Protein AF-A0AAJ7RN25-F1 (afdb_monomer_lite)

Structure (mmCIF, N/CA/C/O backbone):
data_AF-A0AAJ7RN25-F1
#
_entry.id   AF-A0AAJ7RN25-F1
#
loop_
_atom_site.group_PDB
_atom_site.id
_atom_site.type_symbol
_atom_site.label_atom_id
_atom_site.label_alt_id
_atom_site.label_comp_id
_atom_site.label_asym_id
_atom_site.label_entity_id
_atom_site.label_seq_id
_atom_site.pdbx_PDB_ins_code
_atom_site.Cartn_x
_atom_site.Cartn_y
_atom_site.Cartn_z
_atom_site.occupancy
_atom_site.B_iso_or_equiv
_atom_site.auth_seq_id
_atom_site.auth_comp_id
_atom_site.auth_asym_id
_atom_site.auth_atom_id
_atom_site.pdbx_PDB_model_num
ATOM 1 N N . MET A 1 1 ? 16.597 29.172 -8.625 1.00 35.25 1 MET A N 1
ATOM 2 C CA . MET A 1 1 ? 15.765 28.108 -8.019 1.00 35.25 1 MET A CA 1
ATOM 3 C C . MET A 1 1 ? 16.469 27.616 -6.766 1.00 35.25 1 MET A C 1
ATOM 5 O O . MET A 1 1 ? 17.591 27.143 -6.872 1.00 35.25 1 MET A O 1
ATOM 9 N N . LYS A 1 2 ? 15.883 27.823 -5.580 1.00 34.78 2 LYS A N 1
ATOM 10 C CA . LYS A 1 2 ? 16.453 27.323 -4.320 1.00 34.78 2 LYS A CA 1
ATOM 11 C C . LYS A 1 2 ? 16.210 25.816 -4.263 1.00 34.78 2 LYS A C 1
ATOM 13 O O . LYS A 1 2 ? 15.060 25.392 -4.329 1.00 34.78 2 LYS A O 1
ATOM 18 N N . SER A 1 3 ? 17.278 25.028 -4.179 1.00 37.84 3 SER A N 1
ATOM 19 C CA . SER A 1 3 ? 17.195 23.601 -3.886 1.00 37.84 3 SER A CA 1
ATOM 20 C C . SER A 1 3 ? 16.517 23.435 -2.526 1.00 37.84 3 SER A C 1
ATOM 22 O O . SER A 1 3 ? 17.051 23.830 -1.489 1.00 37.84 3 SER A O 1
ATOM 24 N N . GLY A 1 4 ? 15.290 22.916 -2.531 1.00 40.06 4 GLY A N 1
ATOM 25 C CA . GLY A 1 4 ? 14.632 22.496 -1.304 1.00 40.06 4 GLY A CA 1
ATOM 26 C C . GLY A 1 4 ? 15.514 21.445 -0.644 1.00 40.06 4 GLY A C 1
ATOM 27 O O . GLY A 1 4 ? 15.785 20.405 -1.242 1.00 40.06 4 GLY A O 1
ATOM 28 N N . LYS A 1 5 ? 16.012 21.737 0.560 1.00 40.66 5 LYS A N 1
ATOM 29 C CA . LYS A 1 5 ? 16.661 20.749 1.423 1.00 40.66 5 LYS A CA 1
ATOM 30 C C . LYS A 1 5 ? 15.618 19.679 1.751 1.00 40.66 5 LYS A C 1
ATOM 32 O O . LYS A 1 5 ? 14.878 19.820 2.717 1.00 40.66 5 LYS A O 1
ATOM 37 N N . PHE A 1 6 ? 15.525 18.640 0.928 1.00 49.28 6 PHE A N 1
ATOM 38 C CA . PHE A 1 6 ? 14.752 17.453 1.261 1.00 49.28 6 PHE A CA 1
ATOM 39 C C . PHE A 1 6 ? 15.436 16.771 2.453 1.00 49.28 6 PHE A C 1
ATOM 41 O O . PHE A 1 6 ? 16.535 16.243 2.331 1.00 49.28 6 PHE A O 1
ATOM 48 N N . PHE A 1 7 ? 14.803 16.911 3.619 1.00 46.50 7 PHE A N 1
ATOM 49 C CA . PHE A 1 7 ? 14.937 16.142 4.859 1.00 46.50 7 PHE A CA 1
ATOM 50 C C . PHE A 1 7 ? 16.217 15.300 5.030 1.00 46.50 7 PHE A C 1
ATOM 52 O O . PHE A 1 7 ? 16.215 14.086 4.836 1.00 46.50 7 PHE A O 1
ATOM 59 N N . ASN A 1 8 ? 17.291 15.942 5.503 1.00 53.16 8 ASN A N 1
ATOM 60 C CA . ASN A 1 8 ? 18.442 15.252 6.106 1.00 53.16 8 ASN A CA 1
ATOM 61 C C . ASN A 1 8 ? 18.198 14.856 7.580 1.00 53.16 8 ASN A C 1
ATOM 63 O O . ASN A 1 8 ? 19.096 14.310 8.216 1.00 53.16 8 ASN A O 1
ATOM 67 N N . SER A 1 9 ? 17.012 15.129 8.141 1.00 60.16 9 SER A N 1
ATOM 68 C CA . SER A 1 9 ? 16.615 14.679 9.479 1.00 60.16 9 SER A CA 1
ATOM 69 C C . SER A 1 9 ? 15.675 13.474 9.382 1.00 60.16 9 SER A C 1
ATOM 71 O O . SER A 1 9 ? 14.730 13.461 8.597 1.00 60.16 9 SER A O 1
ATOM 73 N N . THR A 1 10 ? 15.932 12.438 10.183 1.00 69.62 10 THR A N 1
ATOM 74 C CA . THR A 1 10 ? 15.050 11.261 10.315 1.00 69.62 10 THR A CA 1
ATOM 75 C C . THR A 1 10 ? 13.825 11.533 11.188 1.00 69.62 10 THR A C 1
ATOM 77 O O . THR A 1 10 ? 12.884 10.749 11.189 1.00 69.62 10 THR A O 1
ATOM 80 N N . GLU A 1 11 ? 13.833 12.647 11.914 1.00 79.69 11 GLU A N 1
ATOM 81 C CA . GLU A 1 11 ? 12.832 13.045 12.904 1.00 79.69 11 GLU A CA 1
ATOM 82 C C . GLU A 1 11 ? 11.390 13.116 12.358 1.00 79.69 11 GLU A C 1
ATOM 84 O O . GLU A 1 11 ? 10.516 12.517 12.986 1.00 79.69 11 GLU A O 1
ATOM 89 N N . PRO A 1 12 ? 11.100 13.697 11.172 1.00 85.12 12 PRO A N 1
ATOM 90 C CA . PRO A 1 12 ? 9.730 13.715 10.647 1.00 85.12 12 PRO A CA 1
ATOM 91 C C . PRO A 1 12 ? 9.179 12.318 10.345 1.00 85.12 12 PRO A C 1
ATOM 93 O O . PRO A 1 12 ? 7.994 12.064 10.545 1.00 85.12 12 PRO A O 1
ATOM 96 N N . LEU A 1 13 ? 10.036 11.393 9.891 1.00 86.75 13 LEU A N 1
ATOM 97 C CA . LEU A 1 13 ? 9.635 10.004 9.654 1.00 86.75 13 LEU A CA 1
ATOM 98 C C . LEU A 1 13 ? 9.368 9.270 10.966 1.00 86.75 13 LEU A C 1
ATOM 100 O O . LEU A 1 13 ? 8.419 8.497 11.027 1.00 86.75 13 LEU A O 1
ATOM 104 N N . THR A 1 14 ? 10.159 9.525 12.010 1.00 89.25 14 THR A N 1
ATOM 105 C CA . THR A 1 14 ? 9.917 8.947 13.338 1.00 89.25 14 THR A CA 1
ATOM 106 C C . THR A 1 14 ? 8.566 9.393 13.895 1.00 89.25 14 THR A C 1
ATOM 108 O O . THR A 1 14 ? 7.781 8.550 14.319 1.00 89.25 14 THR A O 1
ATOM 111 N N . ILE A 1 15 ? 8.255 10.692 13.817 1.00 91.62 15 ILE A N 1
ATOM 112 C CA . ILE A 1 15 ? 6.966 11.243 14.269 1.00 91.62 15 ILE A CA 1
ATOM 113 C C . ILE A 1 15 ? 5.805 10.624 13.478 1.00 91.62 15 ILE A C 1
ATOM 115 O O . ILE A 1 15 ? 4.793 10.231 14.058 1.00 91.62 15 ILE A O 1
ATOM 119 N N . LEU A 1 16 ? 5.951 10.495 12.155 1.00 93.31 16 LEU A N 1
ATOM 120 C CA . LEU A 1 16 ? 4.932 9.870 11.311 1.00 93.31 16 LEU A CA 1
ATOM 121 C C . LEU A 1 16 ? 4.711 8.394 11.675 1.00 93.31 16 LEU A C 1
ATOM 123 O O . LEU A 1 16 ? 3.568 7.949 11.733 1.00 93.31 16 LEU A O 1
ATOM 127 N N . GLN A 1 17 ? 5.786 7.646 11.941 1.00 93.25 17 GLN A N 1
ATOM 128 C CA . GLN A 1 17 ? 5.714 6.239 12.349 1.00 93.25 17 GLN A CA 1
ATOM 129 C C . GLN A 1 17 ? 5.017 6.072 13.699 1.00 93.25 17 GLN A C 1
ATOM 131 O O . GLN A 1 17 ? 4.159 5.203 13.840 1.00 93.25 17 GLN A O 1
ATOM 136 N N . GLU A 1 18 ? 5.344 6.923 14.670 1.00 94.25 18 GLU A N 1
ATOM 137 C CA . GLU A 1 18 ? 4.692 6.929 15.979 1.00 94.25 18 GLU A CA 1
ATOM 138 C C . GLU A 1 18 ? 3.198 7.257 15.854 1.00 94.25 18 GLU A C 1
ATOM 140 O O . GLU A 1 18 ? 2.348 6.558 16.409 1.00 94.25 18 GLU A O 1
ATOM 145 N N . LYS A 1 19 ? 2.854 8.279 15.062 1.00 94.75 19 LYS A N 1
ATOM 146 C CA . LYS A 1 19 ? 1.461 8.665 14.819 1.00 94.75 19 LYS A CA 1
ATOM 147 C C . LYS A 1 19 ? 0.661 7.541 14.155 1.00 94.75 19 LYS A C 1
ATOM 149 O O . LYS A 1 19 ? -0.437 7.227 14.619 1.00 94.75 19 LYS A O 1
ATOM 154 N N . ALA A 1 20 ? 1.219 6.930 13.109 1.00 95.69 20 ALA A N 1
ATOM 155 C CA . ALA A 1 20 ? 0.602 5.816 12.397 1.00 95.69 20 ALA A CA 1
ATOM 156 C C . ALA A 1 20 ? 0.375 4.609 13.321 1.00 95.69 20 ALA A C 1
ATOM 158 O O . ALA A 1 20 ? -0.717 4.048 13.326 1.00 95.69 20 ALA A O 1
ATOM 159 N N . GLY A 1 21 ? 1.363 4.252 14.149 1.00 93.75 21 GLY A N 1
ATOM 160 C CA . GLY A 1 21 ? 1.255 3.129 15.084 1.00 93.75 21 GLY A CA 1
ATOM 161 C C . GLY A 1 21 ? 0.231 3.341 16.203 1.00 93.75 21 GLY A C 1
ATOM 162 O O . GLY A 1 21 ? -0.431 2.390 16.607 1.00 93.75 21 GLY A O 1
ATOM 163 N N . ASN A 1 22 ? 0.071 4.577 16.683 1.00 95.56 22 ASN A N 1
ATOM 164 C CA . ASN A 1 22 ? -0.812 4.872 17.814 1.00 95.56 22 ASN A CA 1
ATOM 165 C C . ASN A 1 22 ? -2.273 5.097 17.412 1.00 95.56 22 ASN A C 1
ATOM 167 O O . ASN A 1 22 ? -3.179 4.691 18.136 1.00 95.56 22 ASN A O 1
ATOM 171 N N . THR A 1 23 ? -2.525 5.799 16.301 1.00 95.19 23 THR A N 1
ATOM 172 C CA . THR A 1 23 ? -3.892 6.224 15.941 1.00 95.19 23 THR A CA 1
ATOM 173 C C . THR A 1 23 ? -4.309 5.882 14.519 1.00 95.19 23 THR A C 1
ATOM 175 O O . THR A 1 23 ? -5.426 6.225 14.130 1.00 95.19 23 THR A O 1
ATOM 178 N N . GLY A 1 24 ? -3.416 5.289 13.727 1.00 96.50 24 GLY A N 1
ATOM 179 C CA . GLY A 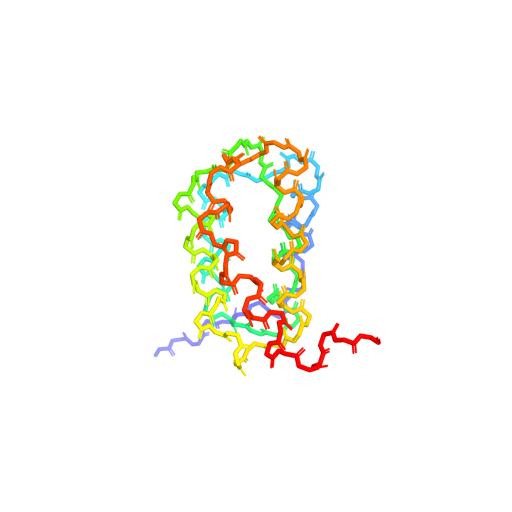1 24 ? -3.551 5.282 12.278 1.00 96.50 24 GLY A CA 1
ATOM 180 C C . GLY A 1 24 ? -3.509 6.693 11.678 1.00 96.50 24 GLY A C 1
ATOM 181 O O . GLY A 1 24 ? -3.353 7.702 12.381 1.00 96.50 24 GLY A O 1
ATOM 182 N N . LEU A 1 25 ? -3.651 6.743 10.359 1.00 96.75 25 LEU A N 1
ATOM 183 C CA . LEU A 1 25 ? -3.658 7.935 9.520 1.00 96.75 25 LEU A CA 1
ATOM 184 C C . LEU A 1 25 ? -4.999 8.056 8.787 1.00 96.75 25 LEU A C 1
ATOM 186 O O . LEU A 1 25 ? -5.636 7.048 8.476 1.00 96.75 25 LEU A O 1
ATOM 190 N N . ASP A 1 26 ? -5.427 9.290 8.538 1.00 95.75 26 ASP A N 1
ATOM 191 C CA . ASP A 1 26 ? -6.592 9.578 7.699 1.00 95.75 26 ASP A CA 1
ATOM 192 C C . ASP A 1 26 ? -6.324 9.313 6.209 1.00 95.75 26 ASP A C 1
ATOM 194 O O . ASP A 1 26 ? -5.181 9.129 5.771 1.00 95.75 26 ASP A O 1
ATOM 198 N N . ASP A 1 27 ? -7.414 9.262 5.446 1.00 94.12 27 ASP A N 1
ATOM 199 C CA . ASP A 1 27 ? -7.418 8.894 4.034 1.00 94.12 27 ASP A CA 1
ATOM 200 C C . ASP A 1 27 ? -6.606 9.894 3.200 1.00 94.12 27 ASP A C 1
ATOM 202 O O . ASP A 1 27 ? -5.851 9.489 2.313 1.00 94.12 27 ASP A O 1
ATOM 206 N N . GLU A 1 28 ? -6.700 11.191 3.510 1.00 95.38 28 GLU A N 1
ATOM 207 C CA . GLU A 1 28 ? -5.949 12.245 2.828 1.00 95.38 28 GLU A CA 1
ATOM 208 C C . GLU A 1 28 ? -4.440 12.080 3.033 1.00 95.38 28 GLU A C 1
ATOM 210 O O . GLU A 1 28 ? -3.660 12.154 2.077 1.00 95.38 28 GLU A O 1
ATOM 215 N N . THR A 1 29 ? -4.019 11.806 4.269 1.00 95.56 29 THR A N 1
ATOM 216 C CA . THR A 1 29 ? -2.613 11.572 4.595 1.00 95.56 29 THR A CA 1
ATOM 217 C C . THR A 1 29 ? -2.102 10.319 3.895 1.00 95.56 29 THR A C 1
ATOM 219 O O . THR A 1 29 ? -1.026 10.351 3.300 1.00 95.56 29 THR A O 1
ATOM 222 N N . ILE A 1 30 ? -2.859 9.219 3.911 1.00 95.94 30 ILE A N 1
ATOM 223 C CA . ILE A 1 30 ? -2.457 7.985 3.223 1.00 95.94 30 ILE A CA 1
ATOM 224 C C . ILE A 1 30 ? -2.365 8.188 1.714 1.00 95.94 30 ILE A C 1
ATOM 226 O O . ILE A 1 30 ? -1.382 7.751 1.115 1.00 95.94 30 ILE A O 1
ATOM 230 N N . SER A 1 31 ? -3.327 8.882 1.107 1.00 95.94 31 SER A N 1
ATOM 231 C CA . SER A 1 31 ? -3.303 9.189 -0.326 1.00 95.94 31 SER A CA 1
ATOM 232 C C . SER A 1 31 ? -2.044 9.982 -0.705 1.00 95.94 31 SER A C 1
ATOM 234 O O . SER A 1 31 ? -1.360 9.632 -1.671 1.00 95.94 31 SER A O 1
ATOM 236 N N . LEU A 1 32 ? -1.647 10.963 0.117 1.00 96.12 32 LEU A N 1
ATOM 237 C CA . LEU A 1 32 ? -0.398 11.706 -0.070 1.00 96.12 32 LEU A CA 1
ATOM 238 C C . LEU A 1 32 ? 0.846 10.815 0.081 1.00 96.12 32 LEU A C 1
ATOM 240 O O . LEU A 1 32 ? 1.806 10.946 -0.682 1.00 96.12 32 LEU A O 1
ATOM 244 N N . LEU A 1 33 ? 0.863 9.904 1.057 1.00 95.69 33 LEU A N 1
ATOM 245 C CA . LEU A 1 33 ? 1.980 8.971 1.227 1.00 95.69 33 LEU A CA 1
ATOM 246 C C . LEU A 1 33 ? 2.095 8.001 0.047 1.00 95.69 33 LEU A C 1
ATOM 248 O O . LEU A 1 33 ? 3.216 7.716 -0.378 1.00 95.69 33 LEU A O 1
ATOM 252 N N . ILE A 1 34 ? 0.971 7.536 -0.507 1.00 95.81 34 ILE A N 1
ATOM 253 C CA . ILE A 1 34 ? 0.941 6.731 -1.735 1.00 95.81 34 ILE A CA 1
ATOM 254 C C . ILE A 1 34 ? 1.591 7.512 -2.881 1.00 95.81 34 ILE A C 1
ATOM 256 O O . ILE A 1 34 ? 2.495 6.983 -3.527 1.00 95.81 34 ILE A O 1
ATOM 260 N N . ASP A 1 35 ? 1.236 8.785 -3.078 1.00 95.50 35 ASP A N 1
ATOM 261 C CA . ASP A 1 35 ? 1.871 9.631 -4.097 1.00 95.50 35 ASP A CA 1
ATOM 262 C C . ASP A 1 35 ? 3.386 9.732 -3.903 1.00 95.50 35 ASP A C 1
ATOM 264 O O . ASP A 1 35 ? 4.158 9.514 -4.842 1.00 95.50 35 ASP A O 1
ATOM 268 N N . ILE A 1 36 ? 3.839 9.965 -2.671 1.00 94.25 36 ILE A N 1
ATOM 269 C CA . ILE A 1 36 ? 5.270 10.025 -2.354 1.00 94.25 36 ILE A CA 1
ATOM 270 C C . ILE A 1 36 ? 5.962 8.682 -2.640 1.00 94.25 36 ILE A C 1
ATOM 272 O O . ILE A 1 36 ? 7.057 8.673 -3.209 1.00 94.25 36 ILE A O 1
ATOM 276 N N . ILE A 1 37 ? 5.344 7.548 -2.295 1.00 94.06 37 ILE A N 1
ATOM 277 C CA . ILE A 1 37 ? 5.867 6.207 -2.609 1.00 94.06 37 ILE A CA 1
ATOM 278 C C . ILE A 1 37 ? 6.039 6.051 -4.122 1.00 94.06 37 ILE A C 1
ATOM 280 O O . ILE A 1 37 ? 7.103 5.607 -4.568 1.00 94.06 37 ILE A O 1
ATOM 284 N N . THR A 1 38 ? 5.043 6.468 -4.911 1.00 91.94 38 THR A N 1
ATOM 285 C CA . THR A 1 38 ? 5.098 6.340 -6.373 1.00 91.94 38 THR A CA 1
ATOM 286 C C . THR A 1 38 ? 6.206 7.172 -7.019 1.00 91.94 38 THR A C 1
ATOM 288 O O . THR A 1 38 ? 6.795 6.747 -8.019 1.00 91.94 38 THR A O 1
ATOM 291 N N . LEU A 1 39 ? 6.538 8.319 -6.416 1.00 91.69 39 LEU A N 1
ATOM 292 C CA . LEU A 1 39 ? 7.613 9.209 -6.854 1.00 91.69 39 LEU A CA 1
ATOM 293 C C . LEU A 1 39 ? 8.996 8.707 -6.430 1.00 91.69 39 LEU A C 1
ATOM 295 O O . LEU A 1 39 ? 9.925 8.707 -7.237 1.00 91.69 39 LEU A O 1
ATOM 299 N N . LEU A 1 40 ? 9.144 8.266 -5.176 1.00 87.81 40 LEU A N 1
ATOM 300 C CA . LEU A 1 40 ? 10.419 7.762 -4.662 1.00 87.81 40 LEU A CA 1
ATOM 301 C C . LEU A 1 40 ? 10.810 6.442 -5.327 1.00 87.81 40 LEU A C 1
ATOM 303 O O . LEU A 1 40 ? 11.994 6.225 -5.593 1.00 87.81 40 LEU A O 1
ATOM 307 N N . LYS A 1 41 ? 9.825 5.565 -5.575 1.00 81.75 41 LYS A N 1
ATOM 308 C CA . LYS A 1 41 ? 9.933 4.180 -6.071 1.00 81.75 41 LYS A CA 1
ATOM 309 C C . LYS A 1 41 ? 10.741 3.235 -5.172 1.00 81.75 41 LYS A C 1
ATOM 311 O O . LYS A 1 41 ? 10.317 2.118 -4.901 1.00 81.75 41 LYS A O 1
ATOM 316 N N . ASN A 1 42 ? 11.903 3.667 -4.688 1.00 82.81 42 ASN A N 1
ATOM 317 C CA . ASN A 1 42 ? 12.917 2.872 -4.010 1.00 82.81 42 ASN A CA 1
ATOM 318 C C . ASN A 1 42 ? 13.561 3.615 -2.828 1.00 82.81 42 ASN A C 1
ATOM 320 O O . ASN A 1 42 ? 13.342 4.798 -2.589 1.00 82.81 42 ASN A O 1
ATOM 324 N N . GLY A 1 43 ? 14.419 2.898 -2.098 1.00 84.06 43 GLY A N 1
ATOM 325 C CA . GLY A 1 43 ? 15.271 3.466 -1.051 1.00 84.06 43 GLY A CA 1
ATOM 326 C C . GLY A 1 43 ? 14.701 3.322 0.358 1.00 84.06 43 GLY A C 1
ATOM 327 O O . GLY A 1 43 ? 13.567 2.892 0.561 1.00 84.06 43 GLY A O 1
ATOM 328 N N . ARG A 1 44 ? 15.528 3.664 1.353 1.00 87.25 44 ARG A N 1
ATOM 329 C CA . ARG A 1 44 ? 15.194 3.506 2.777 1.00 87.25 44 ARG A CA 1
ATOM 330 C C . ARG A 1 44 ? 13.947 4.307 3.160 1.00 87.25 44 ARG A C 1
ATOM 332 O O . ARG A 1 44 ? 13.065 3.768 3.818 1.00 87.25 44 ARG A O 1
ATOM 339 N N . GLN A 1 45 ? 13.848 5.549 2.692 1.00 87.88 45 GLN A N 1
ATOM 340 C CA . GLN A 1 45 ? 12.704 6.420 2.968 1.00 87.88 45 GLN A CA 1
ATOM 341 C C . GLN A 1 45 ? 11.399 5.832 2.417 1.00 87.88 45 GLN A C 1
ATOM 343 O O . GLN A 1 45 ? 10.432 5.744 3.162 1.00 87.88 45 GLN A O 1
ATOM 348 N N . CYS A 1 46 ? 11.393 5.321 1.179 1.00 92.00 46 CYS A N 1
ATOM 349 C CA . CYS A 1 46 ? 10.227 4.642 0.601 1.00 92.00 46 CYS A CA 1
ATOM 350 C C . CYS A 1 46 ? 9.764 3.473 1.489 1.00 92.00 46 CYS A C 1
ATOM 352 O O . CYS A 1 46 ? 8.604 3.413 1.889 1.00 92.00 46 CYS A O 1
ATOM 354 N N . THR A 1 47 ? 10.689 2.602 1.915 1.00 92.88 47 THR A N 1
ATOM 355 C CA . THR A 1 47 ? 10.342 1.485 2.815 1.00 92.88 47 THR A CA 1
ATOM 356 C C . THR A 1 47 ? 9.835 1.938 4.186 1.00 92.88 47 THR A C 1
ATOM 358 O O . THR A 1 47 ? 9.005 1.258 4.781 1.00 92.88 47 THR A O 1
ATOM 361 N N . GLN A 1 48 ? 10.319 3.071 4.704 1.00 92.88 48 GLN A N 1
ATOM 362 C CA . GLN A 1 48 ? 9.843 3.632 5.970 1.00 92.88 48 GLN A CA 1
ATOM 363 C C . GLN A 1 48 ? 8.443 4.227 5.831 1.00 92.88 48 GLN A C 1
ATOM 365 O O . GLN A 1 48 ? 7.642 4.038 6.737 1.00 92.88 48 GLN A O 1
ATOM 370 N N . ILE A 1 49 ? 8.147 4.877 4.703 1.00 94.88 49 ILE A N 1
ATOM 371 C CA . ILE A 1 49 ? 6.833 5.457 4.411 1.00 94.88 49 ILE A CA 1
ATOM 372 C C . ILE A 1 49 ? 5.781 4.364 4.215 1.00 94.88 49 ILE A C 1
ATOM 374 O O . ILE A 1 49 ? 4.696 4.483 4.771 1.00 94.88 49 ILE A O 1
ATOM 378 N N . ILE A 1 50 ? 6.099 3.269 3.513 1.00 95.88 50 ILE A N 1
ATOM 379 C CA . ILE A 1 50 ? 5.155 2.145 3.350 1.00 95.88 50 ILE A CA 1
ATOM 380 C C . ILE A 1 50 ? 4.750 1.571 4.713 1.00 95.88 50 ILE A C 1
ATOM 382 O O . ILE A 1 50 ? 3.582 1.279 4.941 1.00 95.88 50 ILE A O 1
ATOM 386 N N . LYS A 1 51 ? 5.694 1.476 5.658 1.00 93.94 51 LYS A N 1
ATOM 387 C CA . LYS A 1 51 ? 5.405 1.032 7.033 1.00 93.94 51 LYS A CA 1
ATOM 388 C C . LYS A 1 51 ? 4.496 1.991 7.809 1.00 93.94 51 LYS A C 1
ATOM 390 O O . LYS A 1 51 ? 3.912 1.574 8.800 1.00 93.94 51 LYS A O 1
ATOM 395 N N . CYS A 1 52 ? 4.383 3.247 7.382 1.00 96.19 52 CYS A N 1
ATOM 396 C CA . CYS A 1 52 ? 3.467 4.218 7.976 1.00 96.19 52 CYS A CA 1
ATOM 397 C C . CYS A 1 52 ? 2.043 4.113 7.427 1.00 96.19 52 CYS A C 1
ATOM 399 O O . CYS A 1 52 ? 1.175 4.809 7.943 1.00 96.19 52 CYS A O 1
ATOM 401 N N . LEU A 1 53 ? 1.781 3.304 6.394 1.00 96.81 53 LEU A N 1
ATOM 402 C CA . LEU A 1 53 ? 0.443 3.151 5.820 1.00 96.81 53 LEU A CA 1
ATOM 403 C C . LEU A 1 53 ? -0.460 2.351 6.774 1.00 96.81 53 LEU A C 1
ATOM 405 O O . LEU A 1 53 ? -0.813 1.208 6.523 1.00 96.81 53 LEU A O 1
ATOM 409 N N . VAL A 1 54 ? -0.832 2.932 7.905 1.00 96.69 54 VAL A N 1
ATOM 410 C CA . VAL A 1 54 ? -1.752 2.329 8.871 1.00 96.69 54 VAL A CA 1
ATOM 411 C C . VAL A 1 54 ? -3.031 3.148 8.819 1.00 96.69 54 VAL A C 1
ATOM 413 O O . VAL A 1 54 ? -3.044 4.251 9.362 1.00 96.69 54 VAL A O 1
ATOM 416 N N . PRO A 1 55 ? -4.087 2.696 8.129 1.00 97.06 55 PRO A N 1
ATOM 417 C CA . PRO A 1 55 ? -5.297 3.491 8.012 1.00 97.06 55 PRO A CA 1
ATOM 418 C C . PRO A 1 55 ? -6.079 3.502 9.316 1.00 97.06 55 PRO A C 1
ATOM 420 O O . PRO A 1 55 ? -6.170 2.506 10.032 1.00 97.06 55 PRO A O 1
ATOM 423 N N . LYS A 1 56 ? -6.653 4.664 9.618 1.00 95.75 56 LYS A N 1
ATOM 424 C CA . LYS A 1 56 ? -7.551 4.853 10.756 1.00 95.75 56 LYS A CA 1
ATOM 425 C C . LYS A 1 56 ? -8.941 4.269 10.488 1.00 95.75 56 LYS A C 1
ATOM 427 O O . LYS A 1 56 ? -9.625 3.853 11.421 1.00 95.75 56 LYS A O 1
ATOM 432 N N . TYR A 1 57 ? -9.356 4.252 9.224 1.00 95.25 57 TYR A N 1
ATOM 433 C CA . TYR A 1 57 ? -10.667 3.787 8.783 1.00 95.25 57 TYR A CA 1
ATOM 434 C C . TYR A 1 57 ? -10.535 2.781 7.639 1.00 95.25 57 TYR A C 1
ATOM 436 O O . TYR A 1 57 ? -9.439 2.433 7.204 1.00 95.25 57 TYR A O 1
ATOM 444 N N . LYS A 1 58 ? -11.675 2.288 7.155 1.00 96.38 58 LYS A N 1
ATOM 445 C CA . LYS A 1 58 ? -11.712 1.464 5.950 1.00 96.38 58 LYS A CA 1
ATOM 446 C C . LYS A 1 58 ? -11.213 2.281 4.756 1.00 96.38 58 LYS A C 1
ATOM 448 O O . LYS A 1 58 ? -11.740 3.356 4.497 1.00 96.38 58 LYS A O 1
ATOM 453 N N . MET A 1 59 ? -10.246 1.739 4.025 1.00 96.88 59 MET A N 1
ATOM 454 C CA . MET A 1 59 ? -9.631 2.396 2.879 1.00 96.88 59 MET A CA 1
ATOM 455 C C . MET A 1 59 ? -10.622 2.578 1.721 1.00 96.88 59 MET A C 1
ATOM 457 O O . MET A 1 59 ? -11.374 1.647 1.408 1.00 96.88 59 MET A O 1
ATOM 461 N N . PRO A 1 60 ? -10.572 3.722 1.014 1.00 96.00 60 PRO A N 1
ATOM 462 C CA . PRO A 1 60 ? -11.243 3.874 -0.268 1.00 96.00 60 PRO A CA 1
ATOM 463 C C . PRO A 1 60 ? -10.683 2.885 -1.298 1.00 96.00 60 PRO A C 1
ATOM 465 O O . PRO A 1 60 ? -9.477 2.858 -1.548 1.00 96.00 60 PRO A O 1
ATOM 468 N N . ASP A 1 61 ? -11.561 2.114 -1.947 1.00 95.69 61 ASP A N 1
ATOM 469 C CA . ASP A 1 61 ? -11.165 1.073 -2.911 1.00 95.69 61 ASP A CA 1
ATOM 470 C C . ASP A 1 61 ? -10.240 1.626 -4.014 1.00 95.69 61 ASP A C 1
ATOM 472 O O . ASP A 1 61 ? -9.199 1.042 -4.310 1.00 95.69 61 ASP A O 1
ATOM 476 N N . LYS A 1 62 ? -10.549 2.825 -4.526 1.00 94.69 62 LYS A N 1
ATOM 477 C CA . LYS A 1 62 ? -9.765 3.511 -5.568 1.00 94.69 62 LYS A CA 1
ATOM 478 C C . LYS A 1 62 ? -8.317 3.799 -5.167 1.00 94.69 62 LYS A C 1
ATOM 480 O O . LYS A 1 62 ? -7.434 3.760 -6.019 1.00 94.69 62 LYS A O 1
ATOM 485 N N . GLU A 1 63 ? -8.063 4.107 -3.897 1.00 95.19 63 GLU A N 1
ATOM 486 C CA . GLU A 1 63 ? -6.708 4.412 -3.423 1.00 95.19 63 GLU A CA 1
ATOM 487 C C . GLU A 1 63 ? -5.846 3.154 -3.375 1.00 95.19 63 GLU A C 1
ATOM 489 O O . GLU A 1 63 ? -4.677 3.163 -3.767 1.00 95.19 63 GLU A O 1
ATOM 494 N N . VAL A 1 64 ? -6.449 2.039 -2.964 1.00 96.50 64 VAL A N 1
ATOM 495 C CA . VAL A 1 64 ? -5.760 0.751 -2.938 1.00 96.50 64 VAL A CA 1
ATOM 496 C C . VAL A 1 64 ? -5.529 0.236 -4.357 1.00 96.50 64 VAL A C 1
ATOM 498 O O . VAL A 1 64 ? -4.415 -0.176 -4.676 1.00 96.50 64 VAL A O 1
ATOM 501 N N . GLU A 1 65 ? -6.531 0.333 -5.234 1.00 96.25 65 GLU A N 1
ATOM 502 C CA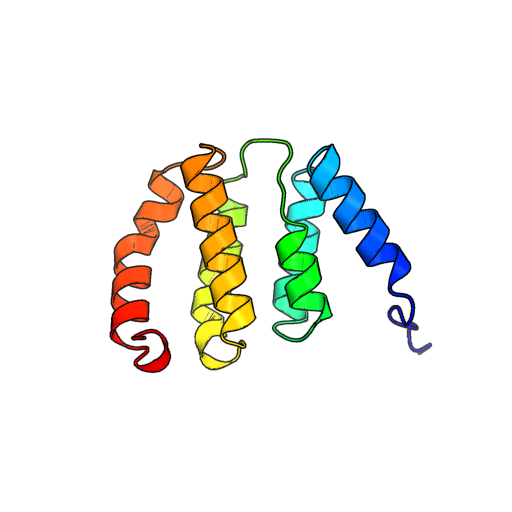 . GLU A 1 65 ? -6.390 0.026 -6.663 1.00 96.25 65 GLU A CA 1
ATOM 503 C C . GLU A 1 65 ? -5.251 0.827 -7.296 1.00 96.25 65 GLU A C 1
ATOM 505 O O . GLU A 1 65 ? -4.402 0.252 -7.978 1.00 96.25 65 GLU A O 1
ATOM 510 N N . ARG A 1 66 ? -5.180 2.139 -7.027 1.00 95.62 66 ARG A N 1
ATOM 511 C CA . ARG A 1 66 ? -4.118 3.019 -7.532 1.00 95.62 66 ARG A CA 1
ATOM 512 C C . ARG A 1 66 ? -2.731 2.525 -7.124 1.00 95.62 66 ARG A C 1
ATOM 514 O O . ARG A 1 66 ? -1.848 2.439 -7.982 1.00 95.62 66 ARG A O 1
ATOM 521 N N . LEU A 1 67 ? -2.535 2.165 -5.852 1.00 96.12 67 LEU A N 1
ATOM 522 C CA . LEU A 1 67 ? -1.249 1.642 -5.386 1.00 96.12 67 LEU A CA 1
ATOM 523 C C . LEU A 1 67 ? -0.923 0.278 -6.010 1.00 96.12 67 LEU A C 1
ATOM 525 O O . LEU A 1 67 ? 0.222 0.064 -6.404 1.00 96.12 67 LEU A O 1
ATOM 529 N N . ILE A 1 68 ? -1.901 -0.626 -6.138 1.00 96.00 68 ILE A N 1
ATOM 530 C CA . ILE A 1 68 ? -1.708 -1.945 -6.762 1.00 96.00 68 ILE A CA 1
ATOM 531 C C . ILE A 1 68 ? -1.321 -1.798 -8.240 1.00 96.00 68 ILE A C 1
ATOM 533 O O . ILE A 1 68 ? -0.349 -2.406 -8.686 1.00 96.00 68 ILE A O 1
ATOM 537 N N . ILE A 1 69 ? -2.043 -0.967 -8.996 1.00 95.75 69 ILE A N 1
ATOM 538 C CA . ILE A 1 69 ? -1.769 -0.705 -10.416 1.00 95.75 69 ILE A CA 1
ATOM 539 C C . ILE A 1 69 ? -0.363 -0.130 -10.583 1.00 95.75 69 ILE A C 1
ATOM 541 O O . ILE A 1 69 ? 0.416 -0.629 -11.400 1.00 95.75 69 ILE A O 1
ATOM 545 N N . TRP A 1 70 ? -0.011 0.884 -9.785 1.00 95.88 70 TRP A N 1
ATOM 546 C CA . TRP A 1 70 ? 1.340 1.434 -9.802 1.00 95.88 70 TRP A CA 1
ATOM 547 C C . TRP A 1 70 ? 2.377 0.363 -9.460 1.00 95.88 70 TRP A C 1
ATOM 549 O O . TRP A 1 70 ? 3.363 0.222 -10.185 1.00 95.88 70 TRP A O 1
ATOM 559 N N . TRP A 1 71 ? 2.144 -0.422 -8.406 1.00 94.31 71 TRP A N 1
ATOM 560 C CA . TRP A 1 71 ? 3.059 -1.467 -7.969 1.00 94.31 71 TRP A CA 1
ATOM 561 C C . TRP A 1 71 ? 3.336 -2.453 -9.104 1.00 94.31 71 TRP A C 1
ATOM 563 O O . TRP A 1 71 ? 4.503 -2.652 -9.440 1.00 94.31 71 TRP A O 1
ATOM 573 N N . PHE A 1 72 ? 2.295 -2.981 -9.757 1.00 92.50 72 PHE A N 1
ATOM 574 C CA . PHE A 1 72 ? 2.445 -3.866 -10.913 1.00 92.50 72 PHE A CA 1
ATOM 575 C C . PHE A 1 72 ? 3.193 -3.203 -12.072 1.00 92.50 72 PHE A C 1
ATOM 577 O O . PHE A 1 72 ? 4.088 -3.821 -12.649 1.00 92.50 72 PHE A O 1
ATOM 584 N N . SER A 1 73 ? 2.883 -1.941 -12.381 1.00 91.88 73 SER A N 1
ATOM 585 C CA . SER A 1 73 ? 3.558 -1.199 -13.455 1.00 91.88 73 SER A CA 1
ATOM 586 C C . SER A 1 73 ? 5.052 -0.981 -13.184 1.00 91.88 73 SER A C 1
ATOM 588 O O . SER A 1 73 ? 5.859 -0.987 -14.110 1.00 91.88 73 SER A O 1
ATOM 590 N N . ALA A 1 74 ? 5.429 -0.830 -11.912 1.00 92.12 74 ALA A N 1
ATOM 591 C CA . ALA A 1 74 ? 6.784 -0.523 -11.476 1.00 92.12 74 ALA A CA 1
ATOM 592 C C . ALA A 1 74 ? 7.572 -1.765 -11.035 1.00 92.12 74 ALA A C 1
ATOM 594 O O . ALA A 1 74 ? 8.726 -1.631 -10.628 1.00 92.12 74 ALA A O 1
ATOM 595 N N . LEU A 1 75 ? 6.981 -2.967 -11.098 1.00 88.38 75 LEU A N 1
ATOM 596 C CA . LEU A 1 75 ? 7.547 -4.191 -10.525 1.00 88.38 75 LEU A CA 1
ATOM 597 C C . LEU A 1 75 ? 9.020 -4.383 -10.884 1.00 88.38 75 LEU A C 1
ATOM 599 O O . LEU A 1 75 ? 9.834 -4.644 -9.997 1.00 88.38 75 LEU A O 1
ATOM 603 N N . ASN A 1 76 ? 9.371 -4.263 -12.165 1.00 86.94 76 ASN A N 1
ATOM 604 C CA . ASN A 1 76 ? 10.730 -4.507 -12.663 1.00 86.94 76 ASN A CA 1
ATOM 605 C C . ASN A 1 76 ? 11.753 -3.452 -12.214 1.00 86.94 76 ASN A C 1
ATOM 607 O O . ASN A 1 76 ? 12.946 -3.747 -12.192 1.00 86.94 76 ASN A O 1
ATOM 611 N N . ASP A 1 77 ? 11.286 -2.280 -11.787 1.00 89.88 77 ASP A N 1
ATOM 612 C CA . ASP A 1 77 ? 12.123 -1.145 -11.398 1.00 89.88 77 ASP A CA 1
ATOM 613 C C . ASP A 1 77 ? 12.256 -0.998 -9.875 1.00 89.88 77 ASP A C 1
ATOM 615 O O . ASP A 1 77 ? 13.162 -0.317 -9.383 1.00 89.88 77 ASP A O 1
ATOM 619 N N . ILE A 1 78 ? 11.357 -1.610 -9.098 1.00 90.88 78 ILE A N 1
ATOM 620 C CA . ILE A 1 78 ? 11.372 -1.525 -7.634 1.00 90.88 78 ILE A CA 1
ATOM 621 C C . IL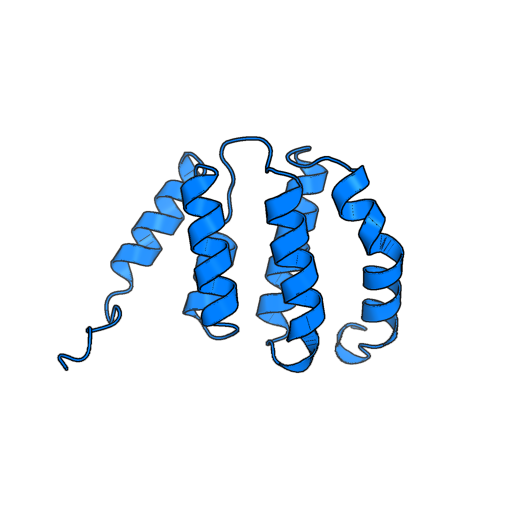E A 1 78 ? 12.148 -2.676 -6.987 1.00 90.88 78 ILE A C 1
ATOM 623 O O . ILE A 1 78 ? 12.172 -3.818 -7.450 1.00 90.88 78 ILE A O 1
ATOM 627 N N . LYS A 1 79 ? 12.767 -2.385 -5.842 1.00 90.69 79 LYS A N 1
ATOM 628 C CA . LYS A 1 79 ? 13.438 -3.381 -5.005 1.00 90.69 79 LYS A CA 1
ATOM 629 C C . LYS A 1 79 ? 12.423 -4.375 -4.449 1.00 90.69 79 LYS A C 1
ATOM 631 O O . LYS A 1 79 ? 11.329 -3.993 -4.036 1.00 90.69 79 LYS A O 1
ATOM 636 N N . LEU A 1 80 ? 12.850 -5.632 -4.317 1.00 87.50 80 LEU A N 1
ATOM 637 C CA . LEU A 1 80 ? 12.040 -6.711 -3.742 1.00 87.50 80 LEU A CA 1
ATOM 638 C C . LEU A 1 80 ? 11.419 -6.318 -2.392 1.00 87.50 80 LEU A C 1
ATOM 640 O O . LEU A 1 80 ? 10.230 -6.509 -2.199 1.00 87.50 80 LEU A O 1
ATOM 644 N N . MET A 1 81 ? 12.185 -5.668 -1.512 1.00 90.94 81 MET A N 1
ATOM 645 C CA . MET A 1 81 ? 11.699 -5.205 -0.206 1.00 90.94 81 MET A CA 1
ATOM 646 C C . MET A 1 81 ? 10.489 -4.258 -0.296 1.00 90.94 81 MET A C 1
ATOM 648 O O . MET A 1 81 ? 9.568 -4.374 0.502 1.00 90.94 81 MET A O 1
ATOM 652 N N . VAL A 1 82 ? 10.474 -3.329 -1.259 1.00 93.12 82 VAL A N 1
ATOM 653 C CA . VAL A 1 82 ? 9.337 -2.413 -1.478 1.00 93.12 82 VAL A CA 1
ATOM 654 C C . VAL A 1 82 ? 8.108 -3.219 -1.890 1.00 93.12 82 VAL A C 1
ATOM 656 O O . VAL A 1 82 ? 7.042 -3.068 -1.303 1.00 93.12 82 VAL A O 1
ATOM 659 N N . SER A 1 83 ? 8.295 -4.136 -2.842 1.00 92.06 83 SER A N 1
ATOM 660 C CA . SER A 1 83 ? 7.253 -5.050 -3.313 1.00 92.06 83 SER A CA 1
ATOM 661 C C . SER A 1 83 ? 6.676 -5.903 -2.178 1.00 92.06 83 SER A C 1
ATOM 663 O O . SER A 1 83 ? 5.462 -6.040 -2.067 1.00 92.06 83 SER A O 1
ATOM 665 N N . THR A 1 84 ? 7.533 -6.457 -1.319 1.00 91.38 84 THR A N 1
ATOM 666 C CA . THR A 1 84 ? 7.123 -7.271 -0.169 1.00 91.38 84 THR A CA 1
ATOM 667 C C . THR A 1 84 ? 6.339 -6.451 0.850 1.00 91.38 84 THR A C 1
ATOM 669 O O . THR A 1 84 ? 5.319 -6.924 1.335 1.00 91.38 84 THR A O 1
ATOM 672 N N . LEU A 1 85 ? 6.769 -5.222 1.153 1.00 95.62 85 LEU A N 1
ATOM 673 C CA . LEU A 1 85 ? 6.066 -4.355 2.103 1.00 95.62 85 LEU A CA 1
ATOM 674 C C . LEU A 1 85 ? 4.677 -3.943 1.595 1.00 95.62 85 LEU A C 1
ATOM 676 O O . LEU A 1 85 ? 3.737 -3.911 2.382 1.00 95.62 85 LEU A O 1
ATOM 680 N N . ILE A 1 86 ? 4.527 -3.673 0.294 1.00 95.50 86 ILE A N 1
ATOM 681 C CA . ILE A 1 86 ? 3.213 -3.384 -0.305 1.00 95.50 86 ILE A CA 1
ATOM 682 C C . ILE A 1 86 ? 2.307 -4.614 -0.216 1.00 95.50 86 ILE A C 1
ATOM 684 O O . ILE A 1 86 ? 1.160 -4.493 0.200 1.00 95.50 86 ILE A O 1
ATOM 688 N N . LEU A 1 87 ? 2.819 -5.807 -0.537 1.00 94.25 87 LEU A N 1
ATOM 689 C CA . LEU A 1 87 ? 2.043 -7.042 -0.406 1.00 94.25 87 LEU A CA 1
ATOM 690 C C . LEU A 1 87 ? 1.608 -7.295 1.046 1.00 94.25 87 LEU A C 1
ATOM 692 O O . LEU A 1 87 ? 0.446 -7.604 1.287 1.00 94.25 87 LEU A O 1
ATOM 696 N N . GLN A 1 88 ? 2.516 -7.124 2.011 1.00 94.94 88 GLN A N 1
ATOM 697 C CA . GLN A 1 88 ? 2.207 -7.242 3.441 1.00 94.94 88 GLN A CA 1
ATOM 698 C C . GLN A 1 88 ? 1.131 -6.245 3.874 1.00 94.94 88 GLN A C 1
ATOM 700 O O . GLN A 1 88 ? 0.223 -6.611 4.616 1.00 94.94 88 GLN A O 1
ATOM 705 N N . TRP A 1 89 ? 1.200 -5.006 3.384 1.00 96.62 89 TRP A N 1
ATOM 706 C CA . TRP A 1 89 ? 0.178 -4.001 3.648 1.00 96.62 89 TRP A CA 1
ATOM 707 C C . TRP A 1 89 ? -1.198 -4.418 3.110 1.00 96.62 89 TRP A C 1
ATOM 709 O O . TRP A 1 89 ? -2.180 -4.358 3.844 1.00 96.62 89 TRP A O 1
ATOM 719 N N . LEU A 1 90 ? -1.272 -4.918 1.872 1.00 96.31 90 LEU A N 1
ATOM 720 C CA . LEU A 1 90 ? -2.524 -5.403 1.274 1.00 96.31 90 LEU A CA 1
ATOM 721 C C . LEU A 1 90 ? -3.131 -6.578 2.047 1.00 96.31 90 LEU A C 1
ATOM 723 O O . LEU A 1 90 ? -4.342 -6.606 2.264 1.00 96.31 90 LEU A O 1
ATOM 727 N N . VAL A 1 91 ? -2.297 -7.527 2.482 1.00 94.69 91 VAL A N 1
ATOM 728 C CA . VAL A 1 91 ? -2.735 -8.643 3.334 1.00 94.69 91 VAL A CA 1
ATOM 729 C C . VAL A 1 91 ? -3.270 -8.113 4.664 1.00 94.69 91 VAL A C 1
ATOM 731 O O . VAL A 1 91 ? -4.361 -8.500 5.067 1.00 94.69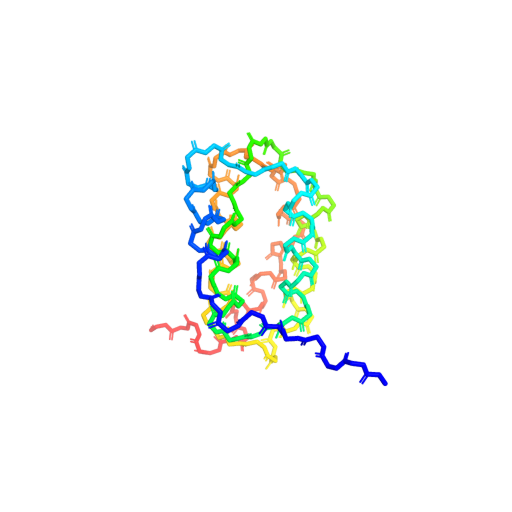 91 VAL A O 1
ATOM 734 N N . GLY A 1 92 ? -2.576 -7.160 5.293 1.00 95.81 92 GLY A N 1
ATOM 735 C CA . GLY A 1 92 ? -3.037 -6.527 6.530 1.00 95.81 92 GLY A CA 1
ATOM 736 C C . GLY A 1 92 ? -4.389 -5.822 6.378 1.00 95.81 92 GLY A C 1
ATOM 737 O O . GLY A 1 92 ? -5.262 -5.979 7.230 1.00 95.81 92 GLY A O 1
ATOM 738 N N . LEU A 1 93 ? -4.608 -5.102 5.270 1.00 96.69 93 LEU A N 1
ATOM 739 C CA . LEU A 1 93 ? -5.914 -4.503 4.972 1.00 96.69 93 LEU A CA 1
ATOM 740 C C . LEU A 1 93 ? -7.013 -5.559 4.825 1.00 96.69 93 LEU A C 1
ATOM 742 O O . LEU A 1 93 ? -8.122 -5.359 5.321 1.00 96.69 93 LEU A O 1
ATOM 746 N N . TRP A 1 94 ? -6.719 -6.661 4.131 1.00 95.19 94 TRP A N 1
ATOM 747 C CA . TRP A 1 94 ? -7.663 -7.759 3.938 1.00 95.19 94 TRP A CA 1
ATOM 748 C C . TRP A 1 94 ? -8.028 -8.418 5.271 1.00 95.19 94 TRP A C 1
ATOM 750 O O . TRP A 1 94 ? -9.211 -8.553 5.581 1.00 95.19 94 TRP A O 1
ATOM 760 N N . GLU A 1 95 ? -7.032 -8.807 6.071 1.00 95.06 95 GLU A N 1
ATOM 761 C CA . GLU A 1 95 ? -7.228 -9.497 7.353 1.00 95.06 95 GLU A CA 1
ATOM 762 C C . GLU A 1 95 ? -8.004 -8.639 8.355 1.00 95.06 95 GLU A C 1
ATOM 764 O O . GLU A 1 95 ? -8.909 -9.133 9.027 1.00 95.06 95 GLU A O 1
ATOM 769 N N . ALA A 1 96 ? -7.711 -7.338 8.402 1.00 95.50 96 ALA A N 1
ATOM 770 C CA . ALA A 1 96 ? -8.411 -6.390 9.262 1.00 95.50 96 ALA A CA 1
ATOM 771 C C . ALA A 1 96 ? -9.775 -5.933 8.704 1.00 95.50 96 ALA A C 1
ATOM 773 O O . ALA A 1 96 ? -10.438 -5.102 9.322 1.00 95.50 96 ALA A O 1
ATOM 774 N N . GLN A 1 97 ? -10.204 -6.439 7.539 1.00 96.31 97 GLN A N 1
ATOM 775 C CA . GLN A 1 97 ? -11.433 -6.026 6.842 1.00 96.31 97 GLN A CA 1
ATOM 776 C C . GLN A 1 97 ? -11.494 -4.514 6.535 1.00 96.31 97 GLN A C 1
ATOM 778 O O . GLN A 1 97 ? -12.568 -3.922 6.386 1.00 96.31 97 GLN A O 1
ATOM 783 N N . LEU A 1 98 ? -10.323 -3.889 6.380 1.00 96.75 98 LEU A N 1
ATOM 784 C CA . LEU A 1 98 ? -10.142 -2.464 6.087 1.00 96.75 98 LEU A CA 1
ATOM 785 C C . LEU A 1 98 ? -10.214 -2.156 4.588 1.00 96.75 98 LEU A C 1
ATOM 787 O O . LEU A 1 98 ? -9.937 -1.036 4.174 1.00 96.75 98 LEU A O 1
ATOM 791 N N . ILE A 1 99 ? -10.629 -3.119 3.770 1.00 96.81 99 ILE A N 1
ATOM 792 C CA . ILE A 1 99 ? -10.864 -2.962 2.335 1.00 96.81 99 ILE A CA 1
ATOM 793 C C . ILE A 1 99 ? -12.017 -3.858 1.886 1.00 96.81 99 ILE A C 1
ATOM 795 O O . ILE A 1 99 ? -12.355 -4.844 2.544 1.00 96.81 99 ILE A O 1
ATOM 799 N N . ASN A 1 100 ? -12.675 -3.519 0.778 1.00 95.81 100 ASN A N 1
ATOM 800 C CA . ASN A 1 100 ? -13.599 -4.444 0.141 1.00 95.81 100 ASN A CA 1
ATOM 801 C C . ASN A 1 100 ? -12.831 -5.624 -0.479 1.00 95.81 100 ASN A C 1
ATOM 803 O O . ASN A 1 100 ? -11.931 -5.448 -1.296 1.00 95.81 100 ASN A O 1
ATOM 807 N N . GLN A 1 101 ? -13.221 -6.847 -0.122 1.00 92.56 101 GLN A N 1
ATOM 808 C CA . GLN A 1 101 ? -12.600 -8.074 -0.626 1.00 92.56 101 GLN A CA 1
ATOM 809 C C . GLN A 1 101 ? -12.584 -8.140 -2.163 1.00 92.56 101 GLN A C 1
ATOM 811 O O . GLN A 1 101 ? -11.640 -8.657 -2.769 1.00 92.56 101 GLN A O 1
ATOM 816 N N . LYS A 1 102 ? -13.619 -7.585 -2.810 1.00 94.69 102 LYS A N 1
ATOM 817 C CA . LYS A 1 102 ? -13.714 -7.532 -4.274 1.00 94.69 102 LYS A CA 1
ATOM 818 C C . LYS A 1 102 ? -12.562 -6.741 -4.894 1.00 94.69 102 LYS A C 1
ATOM 820 O O . LYS A 1 102 ? -12.048 -7.167 -5.920 1.00 94.69 102 LYS A O 1
ATOM 825 N N . THR A 1 103 ? -12.118 -5.670 -4.241 1.00 95.06 103 THR A N 1
ATOM 826 C CA . THR A 1 103 ? -11.046 -4.781 -4.709 1.00 95.06 103 THR A CA 1
ATOM 827 C C . THR A 1 103 ? -9.741 -5.540 -4.918 1.00 95.06 103 THR A C 1
ATOM 829 O O . THR A 1 103 ? -9.140 -5.453 -5.981 1.00 95.06 103 THR A O 1
ATOM 832 N N . ILE A 1 104 ? -9.333 -6.371 -3.952 1.00 92.25 104 ILE A N 1
ATOM 833 C CA . ILE A 1 104 ? -8.131 -7.215 -4.091 1.00 92.25 104 ILE A CA 1
ATOM 834 C C . ILE A 1 104 ? -8.382 -8.372 -5.066 1.00 92.25 104 ILE A C 1
ATOM 836 O O . ILE A 1 104 ? -7.495 -8.727 -5.843 1.00 92.25 104 ILE A O 1
ATOM 840 N N . SER A 1 105 ? -9.594 -8.937 -5.067 1.00 92.19 105 SER A N 1
ATOM 841 C CA . SER A 1 105 ? -9.942 -10.092 -5.909 1.00 92.19 105 SER A CA 1
ATOM 842 C C . SER A 1 105 ? -9.848 -9.795 -7.410 1.00 92.19 105 SER A C 1
ATOM 844 O O . SER A 1 105 ? -9.481 -10.683 -8.174 1.00 92.19 105 SER A O 1
ATOM 846 N N . ILE A 1 106 ? -10.107 -8.553 -7.838 1.00 94.62 106 ILE A N 1
ATOM 847 C CA . ILE A 1 106 ? -9.952 -8.128 -9.243 1.00 94.62 106 ILE A CA 1
ATOM 848 C C . ILE A 1 106 ? -8.504 -8.306 -9.735 1.00 94.62 106 ILE A C 1
ATOM 850 O O . ILE A 1 106 ? -8.278 -8.566 -10.914 1.00 94.62 106 ILE A O 1
ATOM 854 N N . PHE A 1 107 ? -7.518 -8.235 -8.838 1.00 93.94 107 PHE A N 1
ATOM 855 C CA . PHE A 1 107 ? -6.103 -8.409 -9.174 1.00 93.94 107 PHE A CA 1
ATOM 856 C C . PHE A 1 107 ? -5.588 -9.835 -8.948 1.00 93.94 107 PHE A C 1
ATOM 858 O O . PHE A 1 107 ? -4.392 -10.070 -9.118 1.00 93.94 107 PHE A O 1
ATOM 865 N N . TYR A 1 108 ? -6.442 -10.797 -8.576 1.00 90.00 108 TYR A N 1
ATOM 866 C CA . TYR A 1 108 ? -6.015 -12.154 -8.212 1.00 90.00 108 TYR A CA 1
ATOM 867 C C . TYR A 1 108 ? -5.184 -12.834 -9.310 1.00 90.00 108 TYR A C 1
ATOM 869 O O . TYR A 1 108 ? -4.087 -13.328 -9.046 1.00 90.00 108 TYR A O 1
ATOM 877 N N . GLU A 1 109 ? -5.657 -12.796 -10.558 1.00 89.44 109 GLU A N 1
ATOM 878 C CA . GLU A 1 109 ? -4.927 -13.363 -11.699 1.00 89.44 109 GLU A CA 1
ATOM 879 C C . GLU A 1 109 ? -3.585 -12.658 -11.930 1.00 89.44 109 GLU A C 1
ATOM 881 O O . GLU A 1 109 ? -2.580 -13.305 -12.225 1.00 89.44 109 GLU A O 1
ATOM 886 N N . VAL A 1 110 ? -3.543 -11.336 -11.737 1.00 90.00 110 VAL A N 1
ATOM 887 C CA . VAL A 1 110 ? -2.326 -10.531 -11.900 1.00 90.00 110 VAL A CA 1
ATOM 888 C C . VAL A 1 110 ? -1.303 -10.871 -10.814 1.00 90.00 110 VAL A C 1
ATOM 890 O O . VAL A 1 110 ? -0.117 -11.024 -11.122 1.00 90.00 110 VAL A O 1
ATOM 893 N N . PHE A 1 111 ? -1.741 -11.055 -9.562 1.00 89.25 111 PHE A N 1
ATOM 894 C CA . PHE A 1 111 ? -0.888 -11.544 -8.475 1.00 89.25 111 PHE A CA 1
ATOM 895 C C . PHE A 1 111 ? -0.319 -12.918 -8.810 1.00 89.25 111 PHE A C 1
ATOM 897 O O . PHE A 1 111 ? 0.896 -13.108 -8.748 1.00 89.25 111 PHE A O 1
ATOM 904 N N . PHE A 1 112 ? -1.181 -13.856 -9.205 1.00 86.25 112 PHE A N 1
ATOM 905 C CA . PHE A 1 112 ? -0.783 -15.221 -9.535 1.00 86.25 112 PHE A CA 1
ATOM 906 C C . PHE A 1 112 ? 0.238 -15.258 -10.678 1.00 86.25 112 PHE A C 1
ATOM 908 O O . PHE A 1 112 ? 1.324 -15.820 -10.530 1.00 86.25 112 PHE A O 1
ATOM 915 N N . TYR A 1 113 ? -0.057 -14.578 -11.787 1.00 86.75 113 TYR A N 1
ATOM 916 C CA . TYR A 1 113 ? 0.845 -14.476 -12.932 1.00 86.75 113 TYR A CA 1
ATOM 917 C C . TYR A 1 113 ? 2.191 -13.841 -12.557 1.00 86.75 113 TYR A C 1
ATOM 919 O O . TYR A 1 113 ? 3.252 -14.320 -12.964 1.00 86.75 113 TYR A O 1
ATOM 927 N N . THR A 1 114 ? 2.165 -12.780 -11.748 1.00 83.56 114 THR A N 1
ATOM 928 C CA . THR A 1 114 ? 3.378 -12.095 -11.288 1.00 83.56 114 THR A CA 1
ATOM 929 C C . THR A 1 114 ? 4.244 -12.995 -10.414 1.00 83.56 114 THR A C 1
ATOM 931 O O . THR A 1 114 ? 5.463 -13.021 -10.595 1.00 83.56 114 THR A O 1
ATOM 934 N N . MET A 1 115 ? 3.635 -13.735 -9.483 1.00 77.19 115 MET A N 1
ATOM 935 C CA . MET A 1 115 ? 4.350 -14.682 -8.624 1.00 77.19 115 MET A CA 1
ATOM 936 C C . MET A 1 115 ? 4.987 -15.804 -9.446 1.00 77.19 115 MET A C 1
ATOM 938 O O . MET A 1 115 ? 6.155 -16.108 -9.232 1.00 77.19 115 MET A O 1
ATOM 942 N N . LEU A 1 116 ? 4.276 -16.346 -10.440 1.00 80.25 116 LEU A N 1
ATOM 943 C CA . LEU A 1 116 ? 4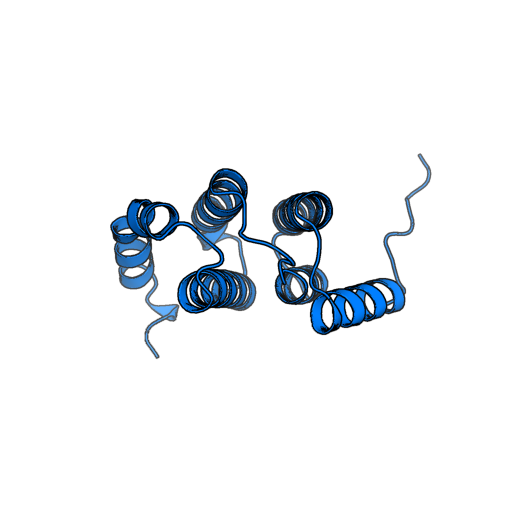.812 -17.384 -11.326 1.00 80.25 116 LEU A CA 1
ATOM 944 C C . LEU A 1 116 ? 6.026 -16.920 -12.137 1.00 80.25 116 LEU A C 1
ATOM 946 O O . LEU A 1 116 ? 6.962 -17.686 -12.340 1.00 80.25 116 LEU A O 1
ATOM 950 N N . LYS A 1 117 ? 6.022 -15.675 -12.627 1.00 75.44 117 LYS A N 1
ATOM 951 C CA . LYS A 1 117 ? 7.106 -15.159 -13.479 1.00 75.44 117 LYS A CA 1
ATOM 952 C C . LYS A 1 117 ? 8.308 -14.618 -12.716 1.00 75.44 117 LYS A C 1
ATOM 954 O O . LYS A 1 117 ? 9.350 -14.370 -13.322 1.00 75.44 117 LYS A O 1
ATOM 959 N N . ARG A 1 118 ? 8.197 -14.416 -11.404 1.00 70.06 118 ARG A N 1
ATOM 960 C CA . ARG A 1 118 ? 9.323 -13.990 -10.571 1.00 70.06 118 ARG A CA 1
ATOM 961 C C . ARG A 1 118 ? 9.981 -15.196 -9.921 1.00 70.06 118 ARG A C 1
ATOM 963 O O . ARG A 1 118 ? 9.717 -15.499 -8.765 1.00 70.06 118 ARG A O 1
ATOM 970 N N . GLU A 1 119 ? 10.948 -15.782 -10.623 1.00 57.25 119 GLU A N 1
ATOM 971 C CA . GLU A 1 119 ? 11.827 -16.839 -10.089 1.00 57.25 119 GLU A CA 1
ATOM 972 C C . GLU A 1 119 ? 12.482 -16.450 -8.747 1.00 57.25 119 GLU A C 1
ATOM 974 O O . GLU A 1 119 ? 12.737 -17.300 -7.907 1.00 57.25 119 GLU A O 1
ATOM 979 N N . LYS A 1 120 ? 12.686 -15.148 -8.492 1.00 54.34 120 LYS A N 1
ATOM 980 C CA . LYS A 1 120 ? 13.288 -14.621 -7.251 1.00 54.34 120 LYS A CA 1
ATOM 981 C C . LYS A 1 120 ? 12.381 -14.637 -6.010 1.00 54.34 120 LYS A C 1
ATOM 983 O O . LYS A 1 120 ? 12.842 -14.223 -4.949 1.00 54.34 120 LYS A O 1
ATOM 988 N N . LEU A 1 121 ? 11.105 -15.008 -6.133 1.00 48.69 121 LEU A N 1
ATOM 989 C CA . LEU A 1 121 ? 10.183 -15.152 -4.993 1.00 48.69 121 LEU A CA 1
ATOM 990 C C . LEU A 1 121 ? 10.058 -16.600 -4.506 1.00 48.69 121 LEU A C 1
ATOM 992 O O . LEU A 1 121 ? 9.464 -16.831 -3.455 1.00 48.69 121 LEU A O 1
ATOM 996 N N . ILE A 1 122 ? 10.610 -17.555 -5.256 1.00 40.34 122 ILE A N 1
ATOM 997 C CA . ILE A 1 122 ? 10.680 -18.956 -4.858 1.00 40.34 122 ILE A CA 1
ATOM 998 C C . ILE A 1 122 ? 11.896 -19.074 -3.935 1.00 40.34 122 ILE A C 1
ATOM 1000 O O . ILE A 1 122 ? 13.034 -18.943 -4.383 1.00 40.34 122 ILE A O 1
ATOM 1004 N N . ILE A 1 123 ? 11.620 -19.188 -2.634 1.00 44.81 123 ILE A N 1
ATOM 1005 C CA . ILE A 1 123 ? 12.604 -19.519 -1.592 1.00 44.81 123 ILE A CA 1
ATOM 1006 C C . ILE A 1 123 ? 13.062 -20.962 -1.792 1.00 44.81 123 ILE A C 1
ATOM 1008 O O . ILE A 1 123 ? 12.178 -21.812 -2.044 1.00 44.81 123 ILE A O 1
#

Organism: Cephus cinctus (NCBI:txid211228)

pLDDT: mean 86.98, std 15.8, range [34.78, 97.06]

Sequence (123 aa):
MKSGKFFNSTEPLTILQEKAGNTGLDDETISLLIDIITLLKNGRQCTQIIKCLVPKYKMPDKEVERLIIWWFSALNDIKLMVSTLILQWLVGLWEAQLINQKTISIFYEVFFYTMLKREKLII

Foldseek 3Di:
DDPPPDDPDCVVLVVLLVCCVPQRDEQVVLLVLLVVLLVVQEDPVSLSSLSSNRHNAQYDLVSLLVSVVSCLVCVVPHDPSSNVSNVVVVVVCVVVVSYDPVSVVVCVVVVVVVCVPPPVNPD

InterPro domains:
  IPR012485 Centromere protein I [PF07778] (13-121)

Radius of gyrati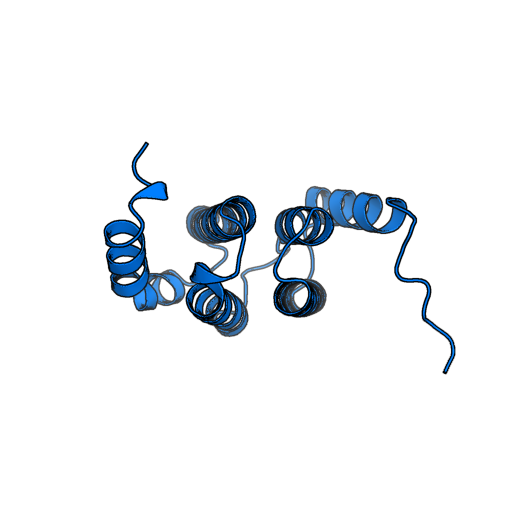on: 15.11 Å; chains: 1; bounding box: 32×48×31 Å

Secondary structure (DSSP, 8-state):
---------SHHHHHHHHHHHHH-B-HHHHHHHHHHHHHH-SHHHHHHHHTT--BSSPPPHHHHHHHHHHHHHHTTTS-HHHHHHHHHHHHHHHHTT-S-HHHHHTTHHHHHHHHHH-GGG--